Protein AF-A0A5P1EHT8-F1 (afdb_monomer_lite)

Sequence (57 aa):
RNYQAAARPAMPDPPESSIATLVSMGFDSNAARQALLRARNDINVATNILLESHQSY

Radius of gyration: 14.53 Å; chains: 1; bounding box: 26×25×49 Å

Foldseek 3Di:
DDPPVPPPPPLPQADVVLLVVVVVVVFDSVLLRVLCSVVSNDSVSSNVVRVVVVPPD

Organism: Asparagus officinalis (NCBI:txid4686)

Structure (mmCIF, N/CA/C/O backbone):
data_AF-A0A5P1EHT8-F1
#
_entry.id   AF-A0A5P1EHT8-F1
#
loop_
_atom_site.group_PDB
_atom_site.id
_atom_site.type_symbol
_atom_site.label_atom_id
_atom_site.label_alt_id
_atom_site.label_comp_id
_atom_site.label_asym_id
_atom_site.label_entity_id
_atom_site.label_seq_id
_atom_site.pdbx_PDB_ins_code
_atom_site.Cartn_x
_atom_site.Cartn_y
_atom_site.Cartn_z
_atom_site.occupancy
_atom_site.B_iso_or_equiv
_atom_site.auth_seq_id
_atom_site.auth_comp_id
_atom_site.auth_asym_id
_atom_site.auth_atom_id
_atom_site.pdbx_PDB_model_num
ATOM 1 N N . ARG A 1 1 ? 19.740 14.369 -34.281 1.00 54.44 1 ARG A N 1
ATOM 2 C CA . ARG A 1 1 ? 18.657 13.681 -33.536 1.00 54.44 1 ARG A CA 1
ATOM 3 C C . ARG A 1 1 ? 19.285 13.005 -32.332 1.00 54.44 1 ARG A C 1
ATOM 5 O O . ARG A 1 1 ? 20.158 12.183 -32.554 1.00 54.44 1 ARG A O 1
ATOM 12 N N . ASN A 1 2 ? 18.903 13.429 -31.125 1.00 45.88 2 ASN A N 1
ATOM 13 C CA . ASN A 1 2 ? 18.843 12.658 -29.871 1.00 45.88 2 ASN A CA 1
ATOM 14 C C . ASN A 1 2 ? 19.057 13.603 -28.691 1.00 45.88 2 ASN A C 1
ATOM 16 O O . ASN A 1 2 ? 20.083 13.585 -28.020 1.00 45.88 2 ASN A O 1
ATOM 20 N N . TYR A 1 3 ? 18.039 14.423 -28.436 1.00 53.03 3 TYR A N 1
ATOM 21 C CA . TYR A 1 3 ? 17.810 14.931 -27.094 1.00 53.03 3 TYR A CA 1
ATOM 22 C C . TYR A 1 3 ? 17.382 13.726 -26.252 1.00 53.03 3 TYR A C 1
ATOM 24 O O . TYR A 1 3 ? 16.198 13.412 -26.163 1.00 53.03 3 TYR A O 1
ATOM 32 N N . GLN A 1 4 ? 18.350 13.002 -25.687 1.00 49.88 4 GLN A N 1
ATOM 33 C CA . GLN A 1 4 ? 18.090 12.157 -24.528 1.00 49.88 4 GLN A CA 1
ATOM 34 C C . GLN A 1 4 ? 17.834 13.125 -23.376 1.00 49.88 4 GLN A C 1
ATOM 36 O O . GLN A 1 4 ? 18.731 13.466 -22.609 1.00 49.88 4 GLN A O 1
ATOM 41 N N . ALA A 1 5 ? 16.611 13.660 -23.341 1.00 49.34 5 ALA A N 1
ATOM 42 C CA . ALA A 1 5 ? 16.065 14.273 -22.151 1.00 49.34 5 ALA A CA 1
ATOM 43 C C . ALA A 1 5 ? 16.282 13.247 -21.047 1.00 49.34 5 ALA A C 1
ATOM 45 O O . ALA A 1 5 ? 15.778 12.130 -21.157 1.00 49.34 5 ALA A O 1
ATOM 46 N N . ALA A 1 6 ? 17.126 13.602 -20.078 1.00 51.91 6 ALA A N 1
ATOM 47 C CA . ALA A 1 6 ? 17.450 12.789 -18.925 1.00 51.91 6 ALA A CA 1
ATOM 48 C C . ALA A 1 6 ? 16.147 12.196 -18.387 1.00 51.91 6 ALA A C 1
ATOM 50 O O . ALA A 1 6 ? 15.322 12.904 -17.803 1.00 51.91 6 ALA A O 1
ATOM 51 N N . ALA A 1 7 ? 15.929 10.917 -18.695 1.00 55.38 7 ALA A N 1
ATOM 52 C CA . ALA A 1 7 ? 14.767 10.180 -18.269 1.00 55.38 7 ALA A CA 1
ATOM 53 C C . ALA A 1 7 ? 14.878 10.131 -16.754 1.00 55.38 7 ALA A C 1
ATOM 55 O O . ALA A 1 7 ? 15.661 9.363 -16.196 1.00 55.38 7 ALA A O 1
ATOM 56 N N . ARG A 1 8 ? 14.148 11.031 -16.086 1.00 54.81 8 ARG A N 1
ATOM 57 C CA . ARG A 1 8 ? 13.842 10.905 -14.664 1.00 54.81 8 ARG A CA 1
ATOM 58 C C . ARG A 1 8 ? 13.462 9.439 -14.486 1.00 54.81 8 ARG A C 1
ATOM 60 O O . ARG A 1 8 ? 12.606 9.001 -15.259 1.00 54.81 8 ARG A O 1
ATOM 67 N N . PRO A 1 9 ? 14.094 8.673 -13.581 1.00 52.22 9 PRO A N 1
ATOM 68 C CA . PRO A 1 9 ? 13.668 7.305 -13.365 1.00 52.22 9 PRO A CA 1
ATOM 69 C C . PRO A 1 9 ? 12.207 7.406 -12.939 1.00 52.22 9 PRO A C 1
ATOM 71 O O . PRO A 1 9 ? 11.905 7.870 -11.839 1.00 52.22 9 PRO A O 1
ATOM 74 N N . ALA A 1 10 ? 11.298 7.096 -13.864 1.00 57.16 10 ALA A N 1
ATOM 75 C CA . ALA A 1 10 ? 9.917 6.848 -13.532 1.00 57.16 10 ALA A CA 1
ATOM 76 C C . ALA A 1 10 ? 10.023 5.689 -12.555 1.00 57.16 10 ALA A C 1
ATOM 78 O O . ALA A 1 10 ? 10.485 4.612 -12.933 1.00 57.16 10 ALA A O 1
ATOM 79 N N . MET A 1 11 ? 9.780 5.969 -11.273 1.00 58.91 11 MET A N 1
ATOM 80 C CA . MET A 1 11 ? 9.752 4.915 -10.274 1.00 58.91 11 MET A CA 1
ATOM 81 C C . MET A 1 11 ? 8.797 3.863 -10.834 1.00 58.91 11 MET A C 1
ATOM 83 O O . MET A 1 11 ? 7.676 4.238 -11.186 1.00 58.91 11 MET A O 1
ATOM 87 N N . PRO A 1 12 ? 9.258 2.619 -11.043 1.00 67.25 12 PRO A N 1
ATOM 88 C CA . PRO A 1 12 ? 8.409 1.601 -11.629 1.00 67.25 12 PRO A CA 1
ATOM 89 C C . PRO A 1 12 ? 7.152 1.505 -10.772 1.00 67.25 12 PRO A C 1
ATOM 91 O O . PRO A 1 12 ? 7.252 1.489 -9.543 1.00 67.25 12 PRO A O 1
ATOM 94 N N . ASP A 1 13 ? 5.986 1.512 -11.419 1.00 72.19 13 ASP A N 1
ATOM 95 C CA . ASP A 1 13 ? 4.725 1.297 -10.724 1.00 72.19 13 ASP A CA 1
ATOM 96 C C . ASP A 1 13 ? 4.848 0.054 -9.831 1.00 72.19 13 ASP A C 1
ATOM 98 O O . ASP A 1 13 ? 5.465 -0.945 -10.233 1.00 72.19 13 ASP A O 1
ATOM 102 N N . PRO A 1 14 ? 4.302 0.105 -8.608 1.00 79.62 14 PRO A N 1
ATOM 103 C CA . PRO A 1 14 ? 4.417 -1.013 -7.704 1.00 79.62 14 PRO A CA 1
ATOM 104 C C . PRO A 1 14 ? 3.732 -2.246 -8.289 1.00 79.62 14 PRO A C 1
ATOM 106 O O . PRO A 1 14 ? 2.632 -2.130 -8.836 1.00 79.62 14 PRO A O 1
ATOM 109 N N . PRO A 1 15 ? 4.370 -3.427 -8.201 1.00 84.00 15 PRO A N 1
ATOM 110 C CA . PRO A 1 15 ? 3.847 -4.634 -8.801 1.00 84.00 15 PRO A CA 1
ATOM 111 C C . PRO A 1 15 ? 2.502 -4.964 -8.173 1.00 84.00 15 PRO A C 1
ATOM 113 O O . PRO A 1 15 ? 2.335 -4.930 -6.950 1.00 84.00 15 PRO A O 1
ATOM 116 N N . GLU A 1 16 ? 1.555 -5.330 -9.028 1.00 87.31 16 GLU A N 1
ATOM 117 C CA . GLU A 1 16 ? 0.196 -5.663 -8.614 1.00 87.31 16 GLU A CA 1
ATOM 118 C C . GLU A 1 16 ? 0.186 -6.825 -7.612 1.00 87.31 16 GLU A C 1
ATOM 120 O O . GLU A 1 16 ? -0.617 -6.829 -6.690 1.00 87.31 16 GLU A O 1
ATOM 125 N N . SER A 1 17 ? 1.163 -7.737 -7.693 1.00 89.50 17 SER A N 1
ATOM 126 C CA . SER A 1 17 ? 1.380 -8.809 -6.715 1.00 89.50 17 SER A CA 1
ATOM 127 C C . SER A 1 17 ? 1.617 -8.287 -5.291 1.00 89.50 17 SER A C 1
ATOM 129 O O . SER A 1 17 ? 1.092 -8.846 -4.326 1.00 89.50 17 SER A O 1
ATOM 131 N N . SER A 1 18 ? 2.381 -7.199 -5.140 1.00 90.50 18 SER A N 1
ATOM 132 C CA . SER A 1 18 ? 2.619 -6.565 -3.838 1.00 90.50 18 SER A CA 1
ATOM 133 C C . SER A 1 18 ? 1.355 -5.892 -3.316 1.00 90.50 18 SER A C 1
ATOM 135 O O . SER A 1 18 ? 1.035 -6.017 -2.135 1.00 90.50 18 SER A O 1
ATOM 137 N N . ILE A 1 19 ? 0.607 -5.226 -4.202 1.00 92.31 19 ILE A N 1
ATOM 138 C CA . ILE A 1 19 ? -0.688 -4.624 -3.865 1.00 92.31 19 ILE A CA 1
ATOM 139 C C . ILE A 1 19 ? -1.662 -5.722 -3.419 1.00 92.31 19 ILE A C 1
ATOM 141 O O . ILE A 1 19 ? -2.226 -5.624 -2.337 1.00 92.31 19 ILE A O 1
ATOM 145 N N . ALA A 1 20 ? -1.795 -6.804 -4.187 1.00 92.19 20 ALA A N 1
ATOM 146 C CA . ALA A 1 20 ? -2.668 -7.937 -3.888 1.00 92.19 20 ALA A CA 1
ATOM 147 C C . ALA A 1 20 ? -2.318 -8.620 -2.557 1.00 92.19 20 ALA A C 1
ATOM 149 O O . ALA A 1 20 ? -3.215 -9.055 -1.836 1.00 92.19 20 ALA A O 1
ATOM 150 N N . THR A 1 21 ? -1.030 -8.671 -2.199 1.00 91.94 21 THR A N 1
ATOM 151 C CA . THR A 1 21 ? -0.574 -9.178 -0.896 1.00 91.94 21 THR A CA 1
ATOM 152 C C . THR A 1 21 ? -1.094 -8.301 0.243 1.00 91.94 21 THR A C 1
ATOM 154 O O . THR A 1 21 ? -1.702 -8.811 1.181 1.00 91.94 21 THR A O 1
ATOM 157 N N . LEU A 1 22 ? -0.919 -6.979 0.142 1.00 91.56 22 LEU A N 1
ATOM 158 C CA . LEU A 1 22 ? -1.423 -6.015 1.128 1.00 91.56 22 LEU A CA 1
ATOM 159 C C . LEU A 1 22 ? -2.959 -6.041 1.208 1.00 91.56 22 LEU A C 1
ATOM 161 O O . LEU A 1 22 ? -3.526 -6.040 2.298 1.00 91.56 22 LEU A O 1
ATOM 165 N N . VAL A 1 23 ? -3.639 -6.146 0.068 1.00 92.50 23 VAL A N 1
ATOM 166 C CA . VAL A 1 23 ? -5.105 -6.241 0.002 1.00 92.50 23 VAL A CA 1
ATOM 167 C C . VAL A 1 23 ? -5.618 -7.521 0.643 1.00 92.50 23 VAL A C 1
ATOM 169 O O . VAL A 1 23 ? -6.594 -7.490 1.387 1.00 92.50 23 VAL A O 1
ATOM 172 N N . SER A 1 24 ? -4.917 -8.635 0.437 1.00 90.81 24 SER A N 1
ATOM 173 C CA . SER A 1 24 ? -5.237 -9.907 1.093 1.00 90.81 24 SER A CA 1
ATOM 174 C C . SER A 1 24 ? -5.039 -9.848 2.610 1.00 90.81 24 SER A C 1
ATOM 176 O O . SER A 1 24 ? -5.725 -10.564 3.333 1.00 90.81 24 SER A O 1
ATOM 178 N N . MET A 1 25 ? -4.147 -8.981 3.108 1.00 90.19 25 MET A N 1
ATOM 179 C CA . MET A 1 25 ? -4.015 -8.703 4.545 1.00 90.19 25 MET A CA 1
ATOM 180 C C . MET A 1 25 ? -5.158 -7.840 5.104 1.00 90.19 25 MET A C 1
ATOM 182 O O . MET A 1 25 ? -5.284 -7.726 6.321 1.00 90.19 25 MET A O 1
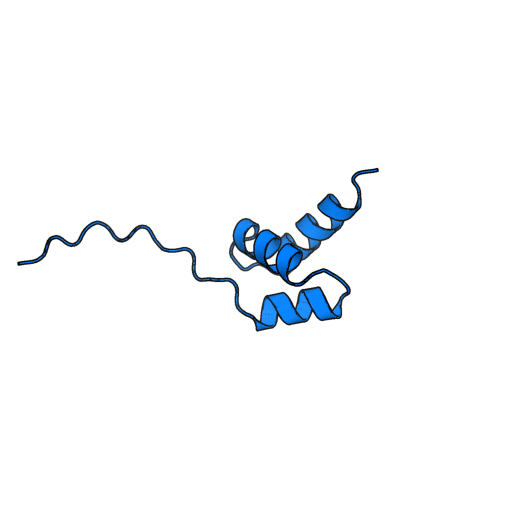ATOM 186 N N . GLY A 1 26 ? -6.002 -7.260 4.245 1.00 89.62 26 GLY A N 1
ATOM 187 C CA . GLY A 1 26 ? -7.138 -6.417 4.627 1.00 89.62 26 GLY A CA 1
ATOM 188 C C . GLY A 1 26 ? -6.928 -4.920 4.395 1.00 89.62 26 GLY A C 1
ATOM 189 O O . GLY A 1 26 ? -7.776 -4.126 4.796 1.00 89.62 26 GLY A O 1
ATOM 190 N N . PHE A 1 27 ? -5.825 -4.514 3.758 1.00 90.75 27 PHE A N 1
ATOM 191 C CA . PHE A 1 27 ? -5.592 -3.115 3.399 1.00 90.75 27 PHE A CA 1
ATOM 192 C C . PHE A 1 27 ? -6.287 -2.731 2.086 1.00 90.75 27 PHE A C 1
ATOM 194 O O . PHE A 1 27 ? -6.590 -3.570 1.241 1.00 90.75 27 PHE A O 1
ATOM 201 N N . 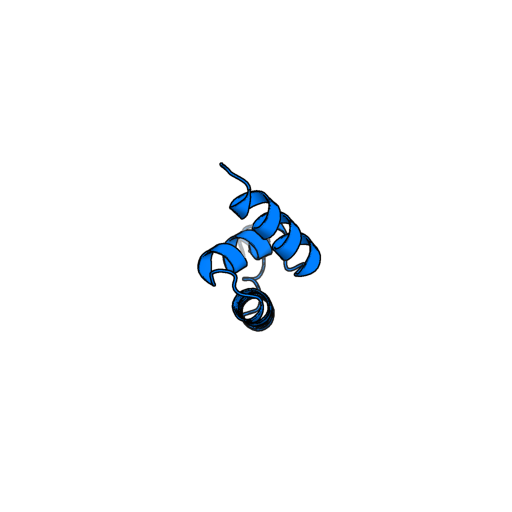ASP A 1 28 ? -6.517 -1.438 1.873 1.00 91.81 28 ASP A N 1
ATOM 202 C CA . ASP A 1 28 ? -7.085 -0.960 0.613 1.00 91.81 28 ASP A CA 1
ATOM 203 C C . ASP A 1 28 ? -6.055 -1.011 -0.533 1.00 91.81 28 ASP A C 1
ATOM 205 O O . ASP A 1 28 ? -4.872 -0.735 -0.332 1.00 91.81 28 ASP A O 1
ATOM 209 N N . SER A 1 29 ? -6.498 -1.324 -1.756 1.00 90.00 29 SER A N 1
ATOM 210 C CA . SER A 1 29 ? -5.615 -1.426 -2.935 1.00 90.00 29 SER A CA 1
ATOM 211 C C . SER A 1 29 ? -4.943 -0.095 -3.275 1.00 90.00 29 SER A C 1
ATOM 213 O O . SER A 1 29 ? -3.778 -0.051 -3.678 1.00 90.00 29 SER A O 1
ATOM 215 N N . ASN A 1 30 ? -5.673 1.005 -3.106 1.00 90.75 30 ASN A N 1
ATOM 216 C CA . ASN A 1 30 ? -5.200 2.351 -3.381 1.00 90.75 30 ASN A CA 1
ATOM 217 C C . ASN A 1 30 ? -4.220 2.803 -2.289 1.00 90.75 30 ASN A C 1
ATOM 219 O O . ASN A 1 30 ? -3.140 3.310 -2.600 1.00 90.75 30 ASN A O 1
ATOM 223 N N . ALA A 1 31 ? -4.543 2.529 -1.019 1.00 90.88 31 ALA A N 1
ATOM 224 C CA . ALA A 1 31 ? -3.629 2.765 0.100 1.00 90.88 31 ALA A CA 1
ATOM 225 C C . ALA A 1 31 ? -2.338 1.939 -0.049 1.00 90.88 31 ALA A C 1
ATOM 227 O O . ALA A 1 31 ? -1.238 2.477 0.075 1.00 90.88 31 ALA A O 1
ATOM 228 N N . ALA A 1 32 ? -2.456 0.655 -0.394 1.00 92.62 32 ALA A N 1
ATOM 229 C CA . ALA A 1 32 ? -1.341 -0.249 -0.656 1.00 92.62 32 ALA A CA 1
ATOM 230 C C . ALA A 1 32 ? -0.445 0.254 -1.788 1.00 92.62 32 ALA A C 1
ATOM 232 O O . ALA A 1 32 ? 0.778 0.271 -1.648 1.00 92.62 32 ALA A O 1
ATOM 233 N N . ARG A 1 33 ? -1.038 0.739 -2.883 1.00 91.00 33 ARG A N 1
ATOM 234 C CA . ARG A 1 33 ? -0.295 1.353 -3.987 1.00 91.00 33 ARG A CA 1
ATOM 235 C C . ARG A 1 33 ? 0.492 2.577 -3.523 1.00 91.00 33 ARG A C 1
ATOM 237 O O . ARG A 1 33 ? 1.681 2.678 -3.814 1.00 91.00 33 ARG A O 1
ATOM 244 N N . GLN A 1 34 ? -0.138 3.491 -2.788 1.00 91.19 34 GLN A N 1
ATOM 245 C CA . GLN A 1 34 ? 0.533 4.690 -2.272 1.00 91.19 34 GLN A CA 1
ATOM 246 C C . GLN A 1 34 ? 1.652 4.347 -1.285 1.00 91.19 34 GLN A C 1
ATOM 248 O O . GLN A 1 34 ? 2.744 4.918 -1.358 1.00 91.19 34 GLN A O 1
ATOM 253 N N . ALA A 1 35 ? 1.406 3.384 -0.400 1.00 92.50 35 ALA A N 1
ATOM 254 C CA . ALA A 1 35 ? 2.392 2.899 0.547 1.00 92.50 35 ALA A CA 1
ATOM 255 C C . ALA A 1 35 ? 3.580 2.250 -0.173 1.00 92.50 35 ALA A C 1
ATOM 257 O O . ALA A 1 35 ? 4.714 2.566 0.161 1.00 92.50 35 ALA A O 1
ATOM 258 N N . LEU A 1 36 ? 3.347 1.441 -1.213 1.00 91.25 36 LEU A N 1
ATOM 259 C CA . LEU A 1 36 ? 4.402 0.830 -2.030 1.00 91.25 36 LEU A CA 1
ATOM 260 C C . LEU A 1 36 ? 5.200 1.857 -2.839 1.00 91.25 36 LEU A C 1
ATOM 262 O O . LEU A 1 36 ? 6.417 1.726 -2.946 1.00 91.25 36 LEU A O 1
ATOM 266 N N . LEU A 1 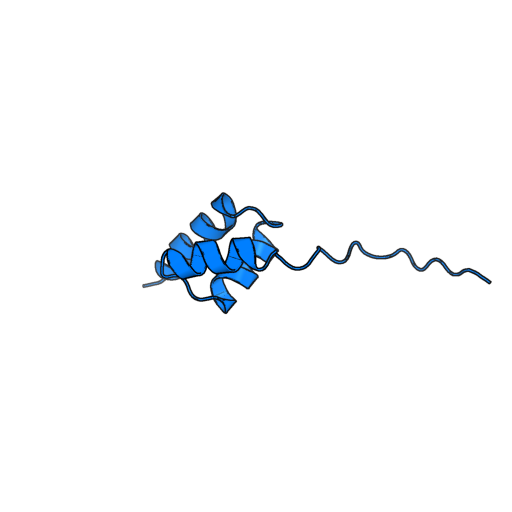37 ? 4.550 2.905 -3.353 1.00 89.50 37 LEU A N 1
ATOM 267 C CA . LEU A 1 37 ? 5.236 4.022 -4.013 1.00 89.50 37 LEU A CA 1
ATOM 268 C C . LEU A 1 37 ? 6.183 4.740 -3.045 1.00 89.50 37 LEU A C 1
ATOM 270 O O . LEU A 1 37 ? 7.334 5.016 -3.383 1.00 89.50 37 LEU A O 1
ATOM 274 N N . ARG A 1 38 ? 5.727 4.997 -1.814 1.00 88.94 38 ARG A N 1
ATOM 275 C CA . ARG A 1 38 ? 6.562 5.584 -0.755 1.00 88.94 38 ARG A CA 1
ATOM 276 C C . ARG A 1 38 ? 7.652 4.632 -0.268 1.00 88.94 38 ARG A C 1
ATOM 278 O O . ARG A 1 38 ? 8.761 5.072 0.023 1.00 88.94 38 ARG A O 1
ATOM 285 N N . ALA A 1 39 ? 7.333 3.347 -0.211 1.00 90.56 39 ALA A N 1
ATOM 286 C CA . ALA A 1 39 ? 8.215 2.266 0.193 1.00 90.56 39 ALA A CA 1
ATOM 287 C C . ALA A 1 39 ? 9.177 1.816 -0.911 1.00 90.56 39 ALA A C 1
ATOM 289 O O . ALA A 1 39 ? 9.985 0.935 -0.663 1.00 90.56 39 ALA A O 1
ATOM 290 N N . ARG A 1 40 ? 9.109 2.385 -2.123 1.00 87.62 40 ARG A N 1
ATOM 291 C CA . ARG A 1 40 ? 9.949 1.983 -3.265 1.00 87.62 40 ARG A CA 1
ATOM 292 C C . ARG A 1 40 ? 9.841 0.484 -3.596 1.00 87.62 40 ARG A C 1
ATOM 294 O O . ARG A 1 40 ? 10.852 -0.171 -3.823 1.00 87.62 40 ARG A O 1
ATOM 301 N N . ASN A 1 41 ? 8.612 -0.032 -3.660 1.00 85.56 41 ASN A N 1
ATOM 302 C CA . ASN A 1 41 ? 8.253 -1.447 -3.856 1.00 85.56 41 ASN A CA 1
ATOM 303 C C . ASN A 1 41 ? 8.514 -2.396 -2.676 1.00 85.56 41 ASN A C 1
ATOM 305 O O . ASN A 1 41 ? 8.275 -3.596 -2.821 1.00 85.56 41 ASN A O 1
ATOM 309 N N . ASP A 1 42 ? 8.911 -1.907 -1.502 1.00 90.62 42 ASP A N 1
ATOM 310 C CA . ASP A 1 42 ? 9.049 -2.764 -0.323 1.00 90.62 42 ASP A CA 1
ATOM 311 C C . ASP A 1 42 ? 7.702 -3.042 0.359 1.00 90.62 42 ASP A C 1
ATOM 313 O O . ASP A 1 42 ? 7.102 -2.155 0.966 1.00 90.62 42 ASP A O 1
ATOM 317 N N . ILE A 1 43 ? 7.247 -4.301 0.340 1.00 90.38 43 ILE A N 1
ATOM 318 C CA . ILE A 1 43 ? 6.008 -4.717 1.029 1.00 90.38 43 ILE A CA 1
ATOM 319 C C . ILE A 1 43 ? 6.122 -4.505 2.543 1.00 90.38 43 ILE A C 1
ATOM 321 O O . ILE A 1 43 ? 5.172 -4.036 3.162 1.00 90.38 43 ILE A O 1
ATOM 325 N N . ASN A 1 44 ? 7.279 -4.797 3.144 1.00 91.88 44 ASN A N 1
ATOM 326 C CA . ASN A 1 44 ? 7.491 -4.624 4.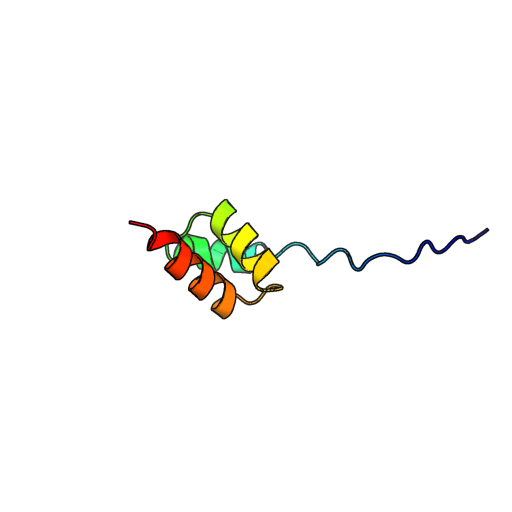586 1.00 91.88 44 ASN A CA 1
ATOM 327 C C . ASN A 1 44 ? 7.321 -3.158 5.009 1.00 91.88 44 ASN A C 1
ATOM 329 O O . ASN A 1 44 ? 6.602 -2.856 5.960 1.00 91.88 44 ASN A O 1
ATOM 333 N N . VAL A 1 45 ? 7.938 -2.237 4.262 1.00 92.81 45 VAL A N 1
ATOM 334 C CA . VAL A 1 45 ? 7.841 -0.795 4.525 1.00 92.81 45 VAL A CA 1
ATOM 335 C C . VAL A 1 45 ? 6.438 -0.283 4.198 1.00 92.81 45 VAL A C 1
ATOM 337 O O . VAL A 1 45 ? 5.886 0.490 4.973 1.00 92.81 45 VAL A O 1
ATOM 340 N N . ALA A 1 46 ? 5.822 -0.749 3.108 1.00 93.38 46 ALA A N 1
ATOM 341 C CA . ALA A 1 46 ? 4.450 -0.389 2.765 1.00 93.38 46 ALA A CA 1
ATOM 342 C C . ALA A 1 46 ? 3.455 -0.834 3.846 1.00 93.38 46 ALA A C 1
ATOM 344 O O . ALA A 1 46 ? 2.583 -0.061 4.225 1.00 93.38 46 ALA A O 1
ATOM 345 N N . THR A 1 47 ? 3.624 -2.040 4.393 1.00 92.19 47 THR A N 1
ATOM 346 C CA . THR A 1 47 ? 2.806 -2.552 5.503 1.00 92.19 47 THR A CA 1
ATOM 347 C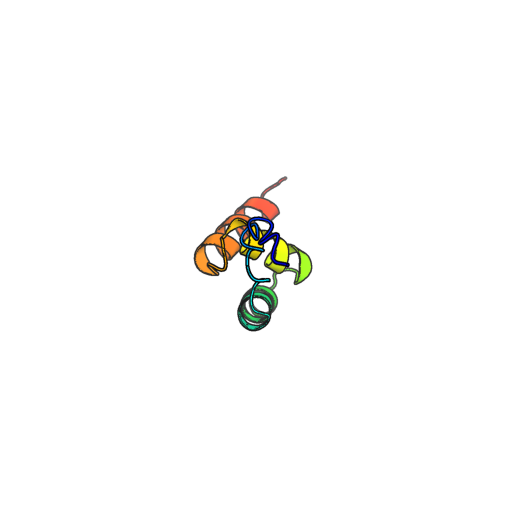 C . THR A 1 47 ? 2.962 -1.669 6.736 1.00 92.19 47 THR A C 1
ATOM 349 O O . THR A 1 47 ? 1.964 -1.297 7.344 1.00 92.19 47 THR A O 1
ATOM 352 N N . ASN A 1 48 ? 4.193 -1.268 7.069 1.00 92.12 48 ASN A N 1
ATOM 353 C CA 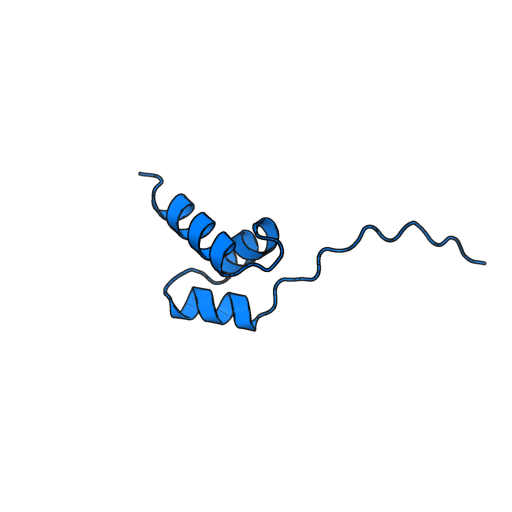. ASN A 1 48 ? 4.443 -0.360 8.187 1.00 92.12 48 ASN A CA 1
ATOM 354 C C . ASN A 1 48 ? 3.742 0.999 7.984 1.00 92.12 48 ASN A C 1
ATOM 356 O O . ASN A 1 48 ? 2.976 1.427 8.840 1.00 92.12 48 ASN A O 1
ATOM 360 N N . ILE A 1 49 ? 3.877 1.601 6.796 1.00 91.94 49 ILE A N 1
ATOM 361 C CA . ILE A 1 49 ? 3.206 2.865 6.439 1.00 91.94 49 ILE A CA 1
ATOM 362 C C . ILE A 1 49 ? 1.677 2.746 6.547 1.00 91.94 49 ILE A C 1
ATOM 364 O O . ILE A 1 49 ? 1.008 3.684 6.986 1.00 91.94 49 ILE A O 1
ATOM 368 N N . LEU A 1 50 ? 1.105 1.614 6.130 1.00 91.50 50 LEU A N 1
ATOM 369 C CA . LEU A 1 50 ? -0.335 1.363 6.210 1.00 91.50 50 LEU A CA 1
ATOM 370 C C . LEU A 1 50 ? -0.817 1.232 7.659 1.00 91.50 50 LEU A C 1
ATOM 372 O O . LEU A 1 50 ? -1.861 1.787 8.000 1.00 91.50 50 LEU A O 1
ATOM 376 N N . LEU A 1 51 ? -0.048 0.552 8.513 1.00 90.00 51 LEU A N 1
ATOM 377 C CA . LEU A 1 51 ? -0.326 0.442 9.947 1.00 90.00 51 LEU A CA 1
ATOM 378 C C . LEU A 1 51 ? -0.271 1.812 10.636 1.00 90.00 51 LEU A C 1
ATOM 380 O O . LEU A 1 51 ? -1.156 2.129 11.427 1.00 90.00 51 LEU A O 1
ATOM 384 N N . GLU A 1 52 ? 0.715 2.643 10.288 1.00 87.00 52 GLU A N 1
ATOM 385 C CA . GLU A 1 52 ? 0.817 4.029 10.764 1.00 87.00 52 GLU A CA 1
ATOM 386 C C . GLU A 1 52 ? -0.373 4.884 10.295 1.00 87.00 52 GLU A C 1
ATOM 388 O O . GLU A 1 52 ? -0.883 5.711 11.049 1.00 87.00 52 GLU A O 1
ATOM 393 N N . SER A 1 53 ? -0.854 4.663 9.067 1.00 81.12 53 SER A N 1
ATOM 394 C CA . SER A 1 53 ? -1.976 5.418 8.485 1.00 81.12 53 SER A CA 1
ATOM 395 C C . SER A 1 53 ? -3.328 5.068 9.122 1.00 81.12 53 SER A C 1
ATOM 397 O O . SER A 1 53 ? -4.191 5.931 9.226 1.00 81.12 53 SER A O 1
ATOM 399 N N . HIS A 1 54 ? -3.518 3.826 9.579 1.00 69.75 54 HIS A N 1
ATOM 400 C CA . HIS A 1 54 ? -4.733 3.386 10.285 1.00 69.75 54 HIS A CA 1
ATOM 401 C C . HIS A 1 54 ? -4.795 3.824 11.761 1.00 69.75 54 HIS A C 1
ATOM 403 O O . HIS A 1 54 ? -5.809 3.601 12.417 1.00 69.75 54 HIS A O 1
ATOM 409 N N . GLN A 1 55 ? -3.728 4.422 12.297 1.00 64.88 55 GLN A N 1
ATOM 410 C CA . GLN A 1 55 ? -3.633 4.856 13.697 1.00 64.88 55 GLN A CA 1
ATOM 411 C C . GLN A 1 55 ? -3.991 6.336 13.908 1.00 64.88 55 GLN A C 1
ATOM 413 O O . GLN A 1 55 ? -3.888 6.836 15.029 1.00 64.88 55 GLN A O 1
ATOM 418 N N . SER A 1 56 ? -4.423 7.066 12.874 1.00 56.50 56 SER A N 1
ATOM 419 C CA . SER A 1 56 ? -4.907 8.438 13.053 1.00 56.50 56 SER A CA 1
ATOM 420 C C . SER A 1 56 ? -6.352 8.452 13.579 1.00 56.50 56 SER A C 1
ATOM 422 O O . SER A 1 56 ? -7.281 8.560 12.785 1.00 56.50 56 SER A O 1
ATOM 424 N N . TYR A 1 57 ? -6.452 8.312 14.910 1.00 44.78 57 TYR A N 1
ATOM 425 C CA . TYR A 1 57 ? -7.522 8.673 15.864 1.00 44.78 57 TYR A CA 1
ATOM 426 C C . TYR A 1 57 ? -8.993 8.463 15.477 1.00 44.78 57 TYR A C 1
ATOM 428 O O . TYR A 1 57 ? -9.543 9.285 14.712 1.00 44.78 57 TYR A O 1
#

InterPro domains:
  IPR009060 UBA-like superfamily [SSF46934] (9-55)
  IPR015940 Ubiquitin-associated domain [PF00627] (15-50)
  IPR015940 Ubiquitin-associated domain [PS50030] (13-53)
  IPR015940 Ubiquitin-associated domain [SM00165] (15-52)

pLDDT: mean 80.0, std 16.17, range [44.78, 93.38]

Secondary structure (DSSP, 8-state):
----------PPPPPHHHHHHHHHTT--HHHHHHHHHHTTT-HHHHHHHHHHHTT--